Protein 2P2E (pdb70)

B-factor: mean 28.11, std 9.03, range [9.72, 55.09]

Organism: Ligilactobacillus salivarius (strain UCC118) (NCBI:txid362948)

Nearest PDB structures (foldseek):
  2p2e-assembly1_A  TM=1.009E+00  e=1.166E-24  Ligilactobacillus salivarius UCC118
  4ju5-assembly1_B  TM=2.446E-01  e=4.672E+00  Homo sapiens
  4ju5-assembly1_A  TM=2.129E-01  e=3.406E+00  Homo sapiens

Foldseek 3Di:
DEEEEDPLRLVVCVVQLVPPQKAKEFEQQQCPDPCNVADDGPNPRATAMEMEGVPPPCVAQVDWYDYPSGIYTYGVVVCLANYYWYADPPDRFIFDQHPVGGGSGGHYYHYRYD

InterPro domains:
  IPR000361 Core domain, A-type assembly protein ATAP [PF01521] (1-114)
  IPR035903 HesB-like domain superfamily [G3DSA:2.60.300.12] (1-118)
  IPR035903 HesB-like domain superfamily [SSF89360] (1-117)

Secondary structure (DSSP, 8-state):
-EE-B-HHHHHHHHHHHT-TTEEEEEEE-SS-SGGGGSS----S--EEEEEEE----TTTS-EEEEEBTB-EEE-GGG------EEE-SSSS-EEEEETTTEE---B-EEE---

Radius of gyration: 13.12 Å; Cα contacts (8 Å, |Δi|>4): 228; chains: 1; bounding box: 31×34×33 Å

Solvent-accessible surface area: 6327 Å² total

Structure (mmCIF, N/CA/C/O backbone):
data_2P2E
#
_entry.id   2P2E
#
_cell.length_a   94.577
_cell.length_b   94.577
_cell.length_c   36.854
_cell.angle_alpha   90.00
_cell.angle_beta   90.00
_cell.angle_gamma   120.00
#
_symmetry.space_group_name_H-M   'P 31 2 1'
#
loop_
_entity.id
_entity.type
_entity.pdbx_description
1 polymer 'Putative Fe-S biosynthesis protein'
2 water water
#
loop_
_atom_site.group_PDB
_atom_site.id
_atom_site.type_symbol
_atom_site.label_atom_id
_atom_site.label_alt_id
_atom_site.label_comp_id
_atom_site.label_asym_id
_atom_site.label_entity_id
_atom_site.label_seq_id
_atom_site.pdbx_PDB_ins_code
_atom_site.Cartn_x
_atom_site.Cartn_y
_atom_site.Cartn_z
_atom_site.occupancy
_atom_site.B_iso_or_equiv
_atom_site.auth_seq_id
_atom_site.auth_comp_id
_atom_site.auth_asym_id
_atom_site.auth_atom_id
_atom_site.pdbx_PDB_model_num
ATOM 1 N N . LEU A 1 3 ? 62.067 41.979 12.620 1.00 15.29 3 LEU A N 1
ATOM 2 C CA . LEU A 1 3 ? 62.314 40.648 11.982 1.00 16.84 3 LEU A CA 1
ATOM 3 C C . LEU A 1 3 ? 63.577 40.629 11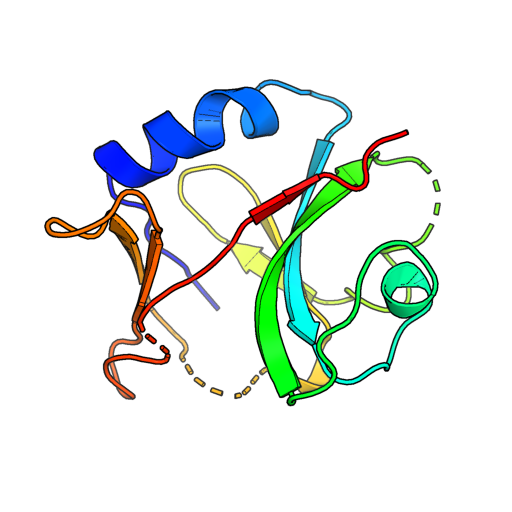.141 1.00 17.35 3 LEU A C 1
ATOM 4 O O . LEU A 1 3 ? 63.885 41.586 10.437 1.00 16.95 3 LEU A O 1
ATOM 9 N N . LYS A 1 4 ? 64.300 39.523 11.208 1.00 18.53 4 LYS A N 1
ATOM 10 C CA . LYS A 1 4 ? 65.532 39.383 10.454 1.00 18.29 4 LYS A CA 1
ATOM 11 C C . LYS A 1 4 ? 65.587 38.061 9.706 1.00 17.98 4 LYS A C 1
ATOM 12 O O . LYS A 1 4 ? 65.046 37.050 10.157 1.00 17.25 4 LYS A O 1
ATOM 18 N N . ILE A 1 5 ? 66.244 38.083 8.554 1.00 16.30 5 ILE A N 1
ATOM 19 C CA . ILE A 1 5 ? 66.383 36.894 7.731 1.00 15.13 5 ILE A CA 1
ATOM 20 C C . ILE A 1 5 ? 67.797 36.731 7.211 1.00 15.84 5 ILE 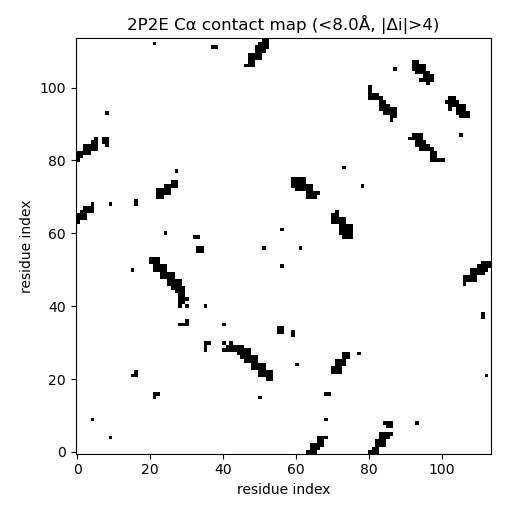A C 1
ATOM 21 O O . ILE A 1 5 ? 68.400 37.681 6.720 1.00 14.40 5 ILE A O 1
ATOM 26 N N . THR A 1 6 ? 68.313 35.512 7.316 1.00 14.80 6 THR A N 1
ATOM 27 C CA . THR A 1 6 ? 69.644 35.192 6.833 1.00 13.92 6 THR A CA 1
ATOM 28 C C . THR A 1 6 ? 69.487 34.355 5.574 1.00 15.37 6 THR A C 1
ATOM 29 O O . THR A 1 6 ? 68.791 33.351 5.593 1.00 17.47 6 THR A O 1
ATOM 33 N N . VAL A 1 7 ? 70.122 34.776 4.486 1.00 15.47 7 VAL A N 1
ATOM 34 C CA . VAL A 1 7 ? 70.050 34.051 3.217 1.00 15.39 7 VAL A CA 1
ATOM 35 C C . VAL A 1 7 ? 71.398 33.378 2.923 1.00 17.67 7 VAL A C 1
ATOM 36 O O . VAL A 1 7 ? 72.415 34.054 2.816 1.00 17.98 7 VAL A O 1
ATOM 40 N N . THR A 1 8 ? 71.406 32.052 2.799 1.00 18.30 8 THR A N 1
ATOM 41 C CA . THR A 1 8 ? 72.647 31.321 2.525 1.00 17.30 8 THR A CA 1
ATOM 42 C C . THR A 1 8 ? 73.227 31.746 1.189 1.00 19.18 8 THR A C 1
ATOM 43 O O . THR A 1 8 ? 72.554 32.408 0.401 1.00 19.31 8 THR A O 1
ATOM 47 N N . ASP A 1 9 ? 74.477 31.372 0.934 1.00 22.05 9 ASP A N 1
ATOM 48 C CA . ASP A 1 9 ? 75.122 31.722 -0.325 1.00 24.47 9 ASP A CA 1
ATOM 49 C C . ASP A 1 9 ? 74.403 31.119 -1.530 1.00 24.74 9 ASP A C 1
ATOM 50 O O . ASP A 1 9 ? 74.154 31.809 -2.511 1.00 26.02 9 ASP A O 1
ATOM 55 N N . ASP A 1 10 ? 74.055 29.841 -1.461 1.00 25.40 10 ASP A N 1
ATOM 56 C CA . ASP A 1 10 ? 73.354 29.200 -2.570 1.00 25.43 10 ASP A CA 1
ATOM 57 C C . ASP A 1 10 ? 72.008 29.848 -2.855 1.00 23.17 10 ASP A C 1
ATOM 58 O O . ASP A 1 10 ? 71.594 29.949 -4.003 1.00 22.29 10 ASP A O 1
ATOM 63 N N . ALA A 1 11 ? 71.324 30.278 -1.804 1.00 21.31 11 ALA A N 1
ATOM 64 C CA . ALA A 1 11 ? 70.020 30.907 -1.952 1.00 19.53 11 ALA A CA 1
ATOM 65 C C . ALA A 1 11 ? 70.129 32.316 -2.519 1.00 18.95 11 ALA A C 1
ATOM 66 O O . ALA A 1 11 ? 69.321 32.729 -3.343 1.00 18.10 11 ALA A O 1
ATOM 68 N N . ALA A 1 12 ? 71.125 33.062 -2.068 1.00 19.47 12 ALA A N 1
ATOM 69 C CA . ALA A 1 12 ? 71.302 34.418 -2.562 1.00 20.48 12 ALA A CA 1
ATOM 70 C C . ALA A 1 12 ? 71.635 34.351 -4.042 1.00 21.37 12 ALA A C 1
ATOM 71 O O . ALA A 1 12 ? 71.117 35.115 -4.837 1.00 21.78 12 ALA A O 1
ATOM 73 N N . LYS A 1 13 ? 72.497 33.415 -4.406 1.00 24.24 13 LYS A N 1
ATOM 74 C CA . LYS A 1 13 ? 72.887 33.259 -5.795 1.00 26.87 13 LYS A CA 1
ATOM 75 C C . LYS A 1 13 ? 71.662 33.030 -6.667 1.00 26.76 13 LYS A C 1
ATOM 76 O O . LYS A 1 13 ? 71.549 33.616 -7.737 1.00 29.03 13 LYS A O 1
ATOM 82 N N . LYS A 1 14 ? 70.739 32.194 -6.202 1.00 25.92 14 LYS A N 1
ATOM 83 C CA . LYS A 1 14 ? 69.528 31.899 -6.961 1.00 25.74 14 LYS A CA 1
ATOM 84 C C . LYS A 1 14 ? 68.586 33.103 -7.029 1.00 26.06 14 LYS A C 1
ATOM 85 O O . LYS A 1 14 ? 67.664 33.140 -7.850 1.00 26.34 14 LYS A O 1
ATOM 91 N N . LEU A 1 15 ? 68.816 34.079 -6.156 1.00 24.57 15 LEU A N 1
ATOM 92 C CA . LEU A 1 15 ? 67.997 35.280 -6.108 1.00 23.48 15 LEU A CA 1
ATOM 93 C C . LEU A 1 15 ? 68.714 36.450 -6.741 1.00 23.85 15 LEU A C 1
ATOM 94 O O . LEU A 1 15 ? 68.152 37.531 -6.873 1.00 24.43 15 LEU A O 1
ATOM 99 N N . GLN A 1 16 ? 69.953 36.219 -7.148 1.00 24.12 16 GLN A N 1
ATOM 100 C CA . GLN A 1 16 ? 70.783 37.252 -7.747 1.00 24.83 16 GLN A CA 1
ATOM 101 C C . GLN A 1 16 ? 70.135 37.980 -8.924 1.00 24.48 16 GLN A C 1
ATOM 102 O O . GLN A 1 16 ? 70.153 39.211 -8.990 1.00 23.13 16 GLN A O 1
ATOM 108 N N . ARG A 1 17 ? 69.555 37.212 -9.843 1.00 24.65 17 ARG A N 1
ATOM 109 C CA . ARG A 1 17 ? 68.903 37.768 -11.029 1.00 24.64 17 ARG A CA 1
ATOM 110 C C . ARG A 1 17 ? 67.814 38.789 -10.700 1.00 23.88 17 ARG A C 1
ATOM 111 O O . ARG A 1 17 ? 67.437 39.600 -11.548 1.00 24.02 17 ARG A O 1
ATOM 119 N N . TYR A 1 18 ? 67.305 38.744 -9.473 1.00 22.84 18 TYR A N 1
ATOM 120 C CA . TYR A 1 18 ? 66.260 39.675 -9.055 1.00 21.01 18 TYR A CA 1
ATOM 121 C C . TYR A 1 18 ? 66.839 40.823 -8.230 1.00 20.89 18 TYR A C 1
ATOM 122 O O . TYR A 1 18 ? 66.516 41.982 -8.467 1.00 21.60 18 TYR A O 1
ATOM 131 N N . THR A 1 19 ? 67.701 40.511 -7.267 1.00 19.98 19 THR A N 1
ATOM 132 C CA . THR A 1 19 ? 68.292 41.568 -6.460 1.00 20.45 19 THR A CA 1
ATOM 133 C C . THR A 1 19 ? 69.114 42.501 -7.338 1.00 21.07 19 THR A C 1
ATOM 134 O O . THR A 1 19 ? 69.377 43.639 -6.947 1.00 21.87 19 THR A O 1
ATOM 138 N N . ASP A 1 20 ? 69.518 42.017 -8.515 1.00 21.43 20 ASP A N 1
ATOM 139 C CA . ASP A 1 20 ? 70.302 42.824 -9.449 1.00 21.91 20 ASP A CA 1
ATOM 140 C C . ASP A 1 20 ? 69.457 43.868 -10.165 1.00 22.25 20 ASP A C 1
ATOM 141 O O . ASP A 1 20 ? 69.997 44.771 -10.806 1.00 23.88 20 ASP A O 1
ATOM 146 N N . ASP A 1 21 ? 68.137 43.748 -10.062 1.00 22.86 21 ASP A N 1
ATOM 147 C CA . ASP A 1 21 ? 67.241 44.712 -10.693 1.00 24.40 21 ASP A CA 1
ATOM 148 C C . ASP A 1 21 ? 66.994 45.904 -9.765 1.00 24.87 21 ASP A C 1
ATOM 149 O O . ASP A 1 21 ? 66.152 45.829 -8.878 1.00 25.28 21 ASP A O 1
ATOM 154 N N . SER A 1 22 ? 67.716 46.998 -9.982 1.00 25.55 22 SER A N 1
ATOM 155 C CA . SER A 1 22 ? 67.563 48.205 -9.174 1.00 26.80 22 SER A CA 1
ATOM 156 C C . SER A 1 22 ? 66.092 48.570 -8.982 1.00 27.57 22 SER A C 1
ATOM 157 O O . SER A 1 22 ? 65.704 49.122 -7.951 1.00 26.83 22 SER A O 1
ATOM 160 N N . ASN A 1 23 ? 65.287 48.256 -9.992 1.00 27.94 23 ASN A N 1
ATOM 161 C CA . ASN A 1 23 ? 63.865 48.565 -9.988 1.00 29.16 23 ASN A CA 1
ATOM 162 C C . ASN A 1 23 ? 63.038 47.445 -9.346 1.00 29.11 23 ASN A C 1
ATOM 163 O O . ASN A 1 23 ? 61.801 47.458 -9.404 1.00 28.68 23 ASN A O 1
ATOM 168 N N . ALA A 1 24 ? 6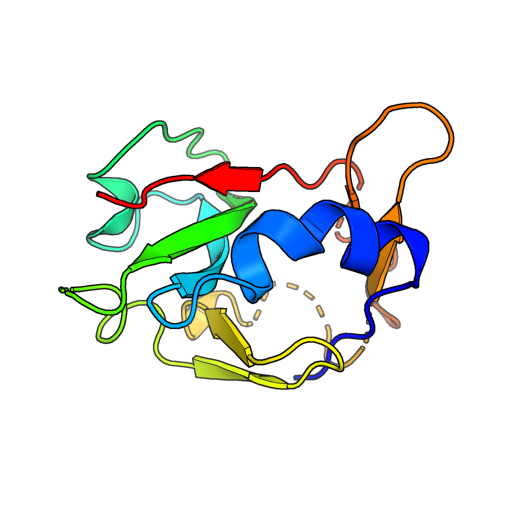3.719 46.484 -8.730 1.00 27.30 24 ALA A N 1
ATOM 169 C CA . ALA A 1 24 ? 63.024 45.364 -8.114 1.00 25.60 24 ALA A CA 1
ATOM 170 C C . ALA A 1 24 ? 62.973 45.388 -6.588 1.00 24.11 24 ALA A C 1
ATOM 171 O O . ALA A 1 24 ? 63.926 45.806 -5.924 1.00 23.38 24 ALA A O 1
ATOM 173 N N . VAL A 1 25 ? 61.845 44.912 -6.063 1.00 22.08 25 VAL A N 1
ATOM 174 C CA . VAL A 1 25 ? 61.568 44.830 -4.636 1.00 20.98 25 VAL A CA 1
ATOM 175 C C . VAL A 1 25 ? 61.110 43.405 -4.306 1.00 20.39 25 VAL A C 1
ATOM 176 O O . VAL A 1 25 ? 60.382 42.783 -5.069 1.00 19.50 25 VAL A O 1
ATOM 180 N N . LEU A 1 26 ? 61.548 42.888 -3.164 1.00 20.90 26 LEU A N 1
ATOM 181 C CA . LEU A 1 26 ? 61.182 41.543 -2.742 1.00 19.09 26 LEU A CA 1
ATOM 182 C C . LEU A 1 26 ? 60.101 41.536 -1.681 1.00 18.40 26 LEU A C 1
ATOM 183 O O . LEU A 1 26 ? 60.109 42.354 -0.758 1.00 18.38 26 LEU A O 1
ATOM 188 N N . LEU A 1 27 ? 59.177 40.595 -1.814 1.00 17.05 27 LEU A N 1
ATOM 189 C CA . LEU A 1 27 ? 58.102 40.475 -0.860 1.00 17.69 27 LEU A CA 1
ATOM 190 C C . LEU A 1 27 ? 57.981 39.062 -0.319 1.00 18.63 27 LEU A C 1
ATOM 191 O O . LEU A 1 27 ? 58.065 38.086 -1.066 1.00 20.12 27 LEU A O 1
ATOM 196 N N . LEU A 1 28 ? 57.805 38.956 0.990 1.00 19.08 28 LEU A N 1
ATOM 197 C CA . LEU A 1 28 ? 57.585 37.667 1.614 1.00 19.17 28 LEU A CA 1
ATOM 198 C C . LEU A 1 28 ? 56.076 37.713 1.780 1.00 20.65 28 LEU A C 1
ATOM 199 O O . LEU A 1 28 ? 55.556 38.275 2.740 1.00 20.54 28 LEU A O 1
ATOM 204 N N . ASP A 1 29 ? 55.379 37.141 0.812 1.00 21.16 29 ASP A N 1
ATOM 205 C CA . ASP A 1 29 ? 53.933 37.157 0.804 1.00 23.14 29 ASP A CA 1
ATOM 206 C C . ASP A 1 29 ? 53.253 36.006 1.518 1.00 23.86 29 ASP A C 1
ATOM 207 O O . ASP A 1 29 ? 53.723 34.874 1.498 1.00 25.11 29 ASP A O 1
ATOM 212 N N . PHE A 1 30 ? 52.147 36.324 2.178 1.00 25.10 30 PHE A N 1
ATOM 213 C CA . PHE A 1 30 ? 51.341 35.316 2.838 1.00 25.15 30 PHE A CA 1
ATOM 214 C C . PHE A 1 30 ? 50.154 35.227 1.881 1.00 25.44 30 PHE A C 1
ATOM 215 O O . PHE A 1 30 ? 49.320 36.128 1.806 1.00 24.22 30 PHE A O 1
ATOM 223 N N . ASP A 1 31 ? 50.121 34.139 1.125 1.00 26.21 31 ASP A N 1
ATOM 224 C CA . ASP A 1 31 ? 49.108 33.900 0.113 1.00 27.15 31 ASP A CA 1
ATOM 225 C C . ASP A 1 31 ? 47.734 33.640 0.687 1.00 27.82 31 ASP A C 1
ATOM 226 O O . ASP A 1 31 ? 47.350 32.494 0.857 1.00 28.97 31 ASP A O 1
ATOM 231 N N . ASP A 1 32 ? 46.984 34.697 0.969 1.00 28.64 32 ASP A N 1
ATOM 232 C CA . ASP A 1 32 ? 45.655 34.539 1.548 1.00 29.45 32 ASP A CA 1
ATOM 233 C C . ASP A 1 32 ? 44.601 35.349 0.805 1.00 30.49 32 ASP A C 1
ATOM 234 O O . ASP A 1 32 ? 43.449 35.436 1.230 1.00 30.91 32 ASP A O 1
ATOM 239 N N . GLY A 1 33 ? 44.998 35.948 -0.308 1.00 31.28 33 GLY A N 1
ATOM 240 C CA . GLY A 1 33 ? 44.053 36.727 -1.076 1.00 31.36 33 GLY A CA 1
ATOM 241 C C . GLY A 1 33 ? 43.947 38.165 -0.619 1.00 31.30 33 GLY A C 1
ATOM 242 O O . GLY A 1 33 ? 43.285 38.971 -1.268 1.00 32.78 33 GLY A O 1
ATOM 243 N N . VAL A 1 34 ? 44.580 38.496 0.500 1.00 30.71 34 VAL A N 1
ATOM 244 C CA . VAL A 1 34 ? 44.538 39.867 0.988 1.00 31.14 34 VAL A CA 1
ATOM 245 C C . VAL A 1 34 ? 45.649 40.708 0.324 1.00 31.97 34 VAL A C 1
ATOM 246 O O . VAL A 1 34 ? 46.806 40.280 0.226 1.00 32.13 34 VAL A O 1
ATOM 250 N N . GLY A 1 35 ? 45.282 41.899 -0.142 1.00 32.97 35 GLY A N 1
ATOM 251 C CA . GLY A 1 35 ? 46.251 42.778 -0.779 1.00 33.31 35 GLY A CA 1
ATOM 252 C C . GLY A 1 35 ? 45.992 42.944 -2.263 1.00 33.57 35 GLY A C 1
ATOM 253 O O . GLY A 1 35 ? 45.493 42.022 -2.917 1.00 32.23 35 GLY A O 1
ATOM 254 N N . ALA A 1 36 ? 46.322 44.119 -2.795 1.00 34.46 36 ALA A N 1
ATOM 255 C CA . ALA A 1 36 ? 46.122 44.387 -4.219 1.00 35.43 36 ALA A CA 1
ATOM 256 C C . ALA A 1 36 ? 46.935 43.422 -5.069 1.00 35.74 36 ALA A C 1
ATOM 257 O O . ALA A 1 36 ? 46.502 43.015 -6.148 1.00 35.42 36 ALA A O 1
ATOM 259 N N . LEU A 1 37 ? 48.107 43.042 -4.574 1.00 36.38 37 LEU A N 1
ATOM 260 C CA . LEU A 1 37 ? 48.971 42.145 -5.329 1.00 37.38 37 LEU A CA 1
ATOM 261 C C . LEU A 1 37 ? 48.393 40.752 -5.527 1.00 37.57 37 LEU A C 1
ATOM 262 O O . LEU A 1 37 ? 48.738 40.058 -6.485 1.00 38.01 37 LEU A O 1
ATOM 267 N N . SER A 1 38 ? 47.508 40.333 -4.640 1.00 38.06 38 SER A N 1
ATOM 268 C CA . SER A 1 38 ? 46.897 39.033 -4.829 1.00 40.01 38 SER A CA 1
ATOM 269 C C . SER A 1 38 ? 46.090 39.054 -6.146 1.00 42.16 38 SER A C 1
ATOM 270 O O . SER A 1 38 ? 45.911 38.021 -6.795 1.00 43.01 38 SER A O 1
ATOM 273 N N . LYS A 1 39 ? 45.610 40.236 -6.541 1.00 43.20 39 LYS A N 1
ATOM 274 C CA . LYS A 1 39 ? 44.817 40.385 -7.766 1.00 43.82 39 LYS A CA 1
ATOM 275 C C . LYS A 1 39 ? 45.669 40.307 -9.016 1.00 44.55 39 LYS A C 1
ATOM 276 O O . LYS A 1 39 ? 45.154 40.323 -10.146 1.00 44.17 39 LYS A O 1
ATOM 282 N N . VAL A 1 40 ? 46.980 40.246 -8.816 1.00 45.02 40 VAL A N 1
ATOM 283 C CA . VAL A 1 40 ? 47.909 40.145 -9.933 1.00 45.44 40 VAL A CA 1
ATOM 284 C C . VAL A 1 40 ? 48.536 38.756 -9.856 1.00 46.07 40 VAL A C 1
ATOM 285 O O . VAL A 1 40 ? 48.866 38.272 -8.765 1.00 46.59 40 VAL A O 1
ATOM 289 N N . GLY A 1 41 ? 48.684 38.105 -11.003 1.00 46.01 41 GLY A N 1
ATOM 290 C CA . GLY A 1 41 ? 49.284 36.782 -11.017 1.00 45.95 41 GLY A CA 1
ATOM 291 C C . GLY A 1 41 ? 48.569 35.707 -10.211 1.00 46.19 41 GLY A C 1
ATOM 292 O O . GLY A 1 41 ? 47.635 35.980 -9.447 1.00 46.21 41 GLY A O 1
ATOM 293 N N . VAL A 1 42 ? 49.042 34.473 -10.396 1.00 46.56 42 VAL A N 1
ATOM 294 C CA . VAL A 1 42 ? 48.524 33.266 -9.749 1.00 46.40 42 VAL A CA 1
ATOM 295 C C . VAL A 1 42 ? 48.319 33.400 -8.245 1.00 46.72 42 VAL A C 1
ATOM 296 O O . VAL A 1 42 ? 49.008 34.172 -7.577 1.00 46.98 42 VAL A O 1
ATOM 300 N N . CYS A 1 43 ? 47.379 32.629 -7.708 1.00 46.29 43 CYS A N 1
ATOM 301 C CA . CYS A 1 43 ? 47.103 32.687 -6.281 1.00 46.49 43 CYS A CA 1
ATOM 302 C C . CYS A 1 43 ? 46.599 31.379 -5.708 1.00 45.95 43 CYS A C 1
ATOM 303 O O . CYS A 1 43 ? 45.472 30.958 -5.965 1.00 46.60 43 CYS A O 1
ATOM 306 N N . SER A 1 44 ? 47.449 30.731 -4.933 1.00 45.00 44 SER A N 1
ATOM 307 C CA . SER A 1 44 ? 47.083 29.485 -4.297 1.00 44.39 44 SER A CA 1
ATOM 308 C C . SER A 1 44 ? 46.699 30.010 -2.926 1.00 44.76 44 SER A C 1
ATOM 309 O O . SER A 1 44 ? 47.528 30.073 -2.015 1.00 46.34 44 SER A O 1
ATOM 312 N N . LEU A 1 45 ? 45.448 30.424 -2.786 1.00 43.50 45 LEU A N 1
ATOM 313 C CA . LEU A 1 45 ? 44.992 30.988 -1.528 1.00 42.63 45 LEU A CA 1
ATOM 314 C C . LEU A 1 45 ? 44.973 30.011 -0.362 1.00 42.64 45 LEU A C 1
ATOM 315 O O . LEU A 1 45 ? 43.992 29.945 0.375 1.00 42.82 45 LEU A O 1
ATOM 320 N N . ASN A 1 46 ? 46.053 29.258 -0.179 1.00 41.56 46 ASN A N 1
ATOM 321 C CA . ASN A 1 46 ? 46.117 28.309 0.926 1.00 40.50 46 ASN A CA 1
ATOM 322 C C . ASN A 1 46 ? 46.891 28.906 2.105 1.00 39.63 46 ASN A C 1
ATOM 323 O O . ASN A 1 46 ? 47.447 28.187 2.939 1.00 38.89 46 ASN A O 1
ATOM 328 N N . SER A 1 47 ? 46.901 30.233 2.170 1.00 38.52 47 SER A N 1
ATOM 329 C CA . SER A 1 47 ? 47.593 30.956 3.225 1.00 37.26 47 SER A CA 1
ATOM 330 C C . SER A 1 47 ? 48.955 30.337 3.517 1.00 36.01 47 SER A C 1
ATOM 331 O O . SER A 1 47 ? 49.200 29.788 4.594 1.00 35.23 47 SER A O 1
ATOM 334 N N . ASP A 1 48 ? 49.837 30.429 2.526 1.00 33.60 48 ASP A N 1
ATOM 335 C CA . ASP A 1 48 ? 51.184 29.911 2.646 1.00 29.93 48 ASP A CA 1
ATOM 336 C C . ASP A 1 48 ? 52.188 30.963 2.229 1.00 27.35 48 ASP A C 1
ATOM 337 O O . ASP A 1 48 ? 51.835 31.928 1.560 1.00 28.40 48 ASP A O 1
ATOM 342 N N . PHE A 1 49 ? 53.439 30.771 2.624 1.00 24.10 49 PHE A N 1
ATOM 343 C CA . PHE A 1 49 ? 54.510 31.705 2.297 1.00 21.19 49 PHE A CA 1
ATOM 344 C C . PHE A 1 49 ? 55.095 31.514 0.922 1.00 19.64 49 PHE A C 1
ATOM 345 O O . PHE A 1 49 ? 55.237 30.398 0.453 1.00 20.83 49 PHE A O 1
ATOM 353 N N . ARG A 1 50 ? 55.455 32.615 0.285 1.00 17.94 50 ARG A N 1
ATOM 354 C CA . ARG A 1 50 ? 56.063 32.556 -1.029 1.00 18.08 50 ARG A CA 1
ATOM 355 C C . ARG A 1 50 ? 56.750 33.887 -1.295 1.00 18.36 50 ARG A C 1
ATOM 356 O O . ARG A 1 50 ? 56.403 34.899 -0.691 1.00 17.98 50 ARG A O 1
ATOM 364 N N . ILE A 1 51 ? 57.733 33.888 -2.185 1.00 18.36 51 ILE A N 1
ATOM 365 C CA . ILE A 1 51 ? 58.439 35.118 -2.518 1.00 19.65 51 ILE A CA 1
ATOM 366 C C . ILE A 1 51 ? 57.909 35.748 -3.786 1.00 20.81 51 ILE A C 1
ATOM 367 O O . ILE A 1 51 ? 57.813 35.095 -4.820 1.00 21.33 51 ILE A O 1
ATOM 372 N N . LEU A 1 52 ? 57.573 37.026 -3.700 1.00 21.18 52 LEU A N 1
ATOM 373 C CA . LEU A 1 52 ? 57.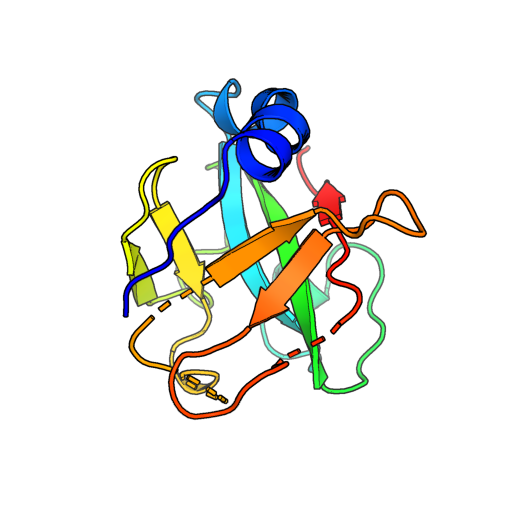074 37.757 -4.850 1.00 22.56 52 LEU A CA 1
ATOM 374 C C . LEU A 1 52 ? 58.064 38.845 -5.190 1.00 23.34 52 LEU A C 1
ATOM 375 O O . LEU A 1 52 ? 58.645 39.460 -4.297 1.00 24.46 52 LEU A O 1
ATOM 380 N N . VAL A 1 53 ? 58.269 39.076 -6.478 1.00 23.66 53 VAL A N 1
ATOM 381 C CA . VAL A 1 53 ? 59.149 40.142 -6.903 1.00 22.81 53 VAL A CA 1
ATOM 382 C C . VAL A 1 53 ? 58.314 41.056 -7.784 1.00 22.31 53 VAL A C 1
ATOM 383 O O . VAL A 1 53 ? 57.672 40.626 -8.747 1.00 18.80 53 VAL A O 1
ATOM 387 N N . VAL A 1 54 ? 58.311 42.324 -7.397 1.00 23.15 54 VAL A N 1
ATOM 388 C CA . VAL A 1 54 ? 57.570 43.363 -8.077 1.00 24.93 54 VAL A CA 1
ATOM 389 C C . VAL A 1 54 ? 58.528 44.478 -8.428 1.00 27.09 54 VAL A C 1
ATOM 390 O O . VAL A 1 54 ? 59.715 44.395 -8.129 1.00 27.89 54 VAL A O 1
ATOM 394 N N . SER A 1 55 ? 57.992 45.525 -9.054 1.00 29.96 55 SER A N 1
ATOM 395 C CA . SER A 1 55 ? 58.771 46.699 -9.428 1.00 31.04 55 SER A CA 1
ATOM 396 C C . SER A 1 55 ? 58.388 47.818 -8.474 1.00 32.51 55 SER A C 1
ATOM 397 O O . SER A 1 55 ? 57.313 47.801 -7.872 1.00 32.06 55 SER A O 1
ATOM 400 N N . LYS A 1 56 ? 59.264 48.802 -8.346 1.00 34.81 56 LYS A N 1
ATOM 401 C CA . LYS A 1 56 ? 59.009 49.908 -7.446 1.00 36.85 56 LYS A CA 1
ATOM 402 C C . LYS A 1 56 ? 57.842 50.778 -7.886 1.00 38.54 56 LYS A C 1
ATOM 403 O O . LYS A 1 56 ? 57.523 51.760 -7.222 1.00 39.32 56 LYS A O 1
ATOM 409 N N . ASP A 1 57 ? 57.194 50.421 -8.989 1.00 40.77 57 ASP A N 1
ATOM 410 C CA . ASP A 1 57 ? 56.054 51.208 -9.458 1.00 42.77 57 ASP A CA 1
ATOM 411 C C . ASP A 1 57 ? 54.707 50.611 -9.035 1.00 43.19 57 ASP A C 1
ATOM 412 O O . ASP A 1 57 ? 53.715 51.331 -8.897 1.00 44.39 57 ASP A O 1
ATOM 425 N N . ASP A 1 59 ? 51.803 48.957 -6.667 1.00 40.00 59 ASP A N 1
ATOM 426 C CA . ASP A 1 59 ? 51.372 49.302 -5.319 1.00 38.99 59 ASP A CA 1
ATOM 427 C C . ASP A 1 59 ? 51.448 48.152 -4.323 1.00 36.47 59 ASP A C 1
ATOM 428 O O . ASP A 1 59 ? 50.473 47.443 -4.092 1.00 36.16 59 ASP A O 1
ATOM 433 N N . TYR A 1 60 ? 52.620 47.998 -3.725 1.00 33.90 60 TYR A N 1
ATOM 434 C CA . TYR A 1 60 ? 52.875 46.950 -2.761 1.00 32.41 60 TYR A CA 1
ATOM 435 C C . TYR A 1 60 ? 53.052 47.587 -1.403 1.00 31.27 60 TYR A C 1
ATOM 436 O O . TYR A 1 60 ? 53.021 46.918 -0.382 1.00 32.47 60 TYR A O 1
ATOM 445 N N . LYS A 1 61 ? 53.267 48.890 -1.395 1.00 31.66 61 LYS A N 1
ATOM 446 C CA . LYS A 1 61 ? 53.480 49.606 -0.146 1.00 32.64 61 LYS A CA 1
ATOM 447 C C . LYS A 1 61 ? 52.331 49.523 0.857 1.00 32.03 61 LYS A C 1
ATOM 448 O O . LYS A 1 61 ? 52.512 49.058 1.979 1.00 32.86 61 LYS A O 1
ATOM 454 N N . LYS A 1 62 ? 51.155 49.986 0.457 1.00 31.23 62 LYS A N 1
ATOM 455 C CA . LYS A 1 62 ? 50.007 49.987 1.348 1.00 31.10 62 LYS A CA 1
ATOM 456 C C . LYS A 1 62 ? 49.809 48.664 2.080 1.00 30.21 62 LYS A C 1
ATOM 457 O O . LYS A 1 62 ? 49.557 48.650 3.290 1.00 29.71 62 LYS A O 1
ATOM 463 N N . ASP A 1 63 ? 49.948 47.558 1.352 1.00 28.42 63 ASP A N 1
ATOM 464 C CA . ASP A 1 63 ? 49.770 46.232 1.931 1.00 26.85 63 ASP A CA 1
ATOM 465 C C . ASP A 1 63 ? 51.032 45.674 2.591 1.00 25.17 63 ASP A C 1
ATOM 466 O O . ASP A 1 63 ? 51.022 45.339 3.766 1.00 24.60 63 ASP A O 1
ATOM 471 N N . TYR A 1 64 ? 52.110 45.556 1.830 1.00 23.75 64 TYR A N 1
ATOM 472 C CA . TYR A 1 64 ? 53.372 45.054 2.365 1.00 23.33 64 TYR A CA 1
ATOM 473 C C . TYR A 1 64 ? 53.992 46.240 3.066 1.00 24.10 64 TYR A C 1
ATOM 474 O O . TYR A 1 64 ? 54.948 46.836 2.591 1.00 24.17 64 TYR A O 1
ATOM 483 N N . ASN A 1 65 ? 53.410 46.555 4.215 1.00 24.86 65 ASN A N 1
ATOM 484 C CA . ASN A 1 65 ? 53.764 47.705 5.023 1.00 25.35 65 ASN A CA 1
ATOM 485 C C . ASN A 1 65 ? 54.875 47.550 6.038 1.00 26.13 65 ASN A C 1
ATOM 486 O O . ASN A 1 65 ? 55.184 48.496 6.751 1.00 26.30 65 ASN A O 1
ATOM 491 N N . GLU A 1 66 ? 55.457 46.366 6.141 1.00 25.79 66 GLU A N 1
ATOM 492 C CA . GLU A 1 66 ? 56.541 46.188 7.090 1.00 25.17 66 GLU A CA 1
ATOM 493 C C . GLU A 1 66 ? 57.776 45.608 6.426 1.00 25.07 66 GLU A C 1
ATOM 494 O O . GLU A 1 66 ? 57.702 45.018 5.346 1.00 26.19 66 GLU A O 1
ATOM 500 N N . VAL A 1 67 ? 58.921 45.791 7.066 1.00 24.38 67 VAL A N 1
ATOM 501 C CA . VAL A 1 67 ? 60.160 45.322 6.490 1.00 22.69 67 VAL A CA 1
ATOM 502 C C . VAL A 1 67 ? 60.919 44.324 7.320 1.00 21.62 67 VAL A C 1
ATOM 503 O O . VAL A 1 67 ? 60.858 44.328 8.547 1.00 21.42 67 VAL A O 1
ATOM 507 N N . ILE A 1 68 ? 61.648 43.474 6.611 1.00 20.45 68 ILE A N 1
ATOM 508 C CA . ILE A 1 68 ? 62.489 42.456 7.208 1.00 19.26 68 ILE A CA 1
ATOM 509 C C . ILE A 1 68 ? 63.890 42.775 6.714 1.00 19.99 68 ILE A C 1
ATOM 510 O O . ILE A 1 68 ? 64.095 42.932 5.513 1.00 19.54 68 ILE A O 1
ATOM 515 N N . ASP A 1 69 ? 64.844 42.906 7.632 1.00 20.51 69 ASP A N 1
ATOM 516 C CA . ASP A 1 69 ? 66.224 43.192 7.250 1.00 20.20 69 ASP A CA 1
ATOM 517 C C . ASP A 1 69 ? 66.880 41.881 6.847 1.00 18.16 69 ASP A C 1
ATOM 518 O O . ASP A 1 69 ? 66.599 40.849 7.433 1.00 17.70 69 ASP A O 1
ATOM 523 N N . SER A 1 70 ? 67.755 41.928 5.854 1.00 16.35 70 SER A N 1
ATOM 524 C CA . SER A 1 70 ? 68.441 40.733 5.402 1.00 15.61 70 SER A CA 1
ATOM 525 C C . SER A 1 70 ? 69.749 41.097 4.733 1.00 16.01 70 SER A C 1
ATOM 526 O O . SER A 1 70 ? 69.952 42.239 4.324 1.00 15.08 70 SER A O 1
ATOM 529 N N . ASN A 1 71 ? 70.621 40.103 4.610 1.00 15.75 71 ASN A N 1
ATOM 530 C CA . ASN A 1 71 ? 71.919 40.287 3.996 1.00 16.52 71 ASN A CA 1
ATOM 531 C C . ASN A 1 71 ? 71.885 40.472 2.474 1.00 17.24 71 ASN A C 1
ATOM 532 O O . ASN A 1 71 ? 72.919 40.715 1.859 1.00 20.08 71 ASN A O 1
ATOM 537 N N . ILE A 1 72 ? 70.721 40.352 1.849 1.00 16.97 72 ILE A N 1
ATOM 538 C CA . ILE A 1 72 ? 70.678 40.577 0.406 1.00 15.84 72 ILE A CA 1
ATOM 539 C C . ILE A 1 72 ? 69.755 41.728 0.062 1.00 16.06 72 ILE A C 1
ATOM 540 O O . ILE A 1 72 ? 69.414 41.919 -1.091 1.00 16.87 72 ILE A O 1
ATOM 545 N N . GLY A 1 73 ? 69.365 42.499 1.069 1.00 17.32 73 GLY A N 1
ATOM 546 C CA . GLY A 1 73 ? 68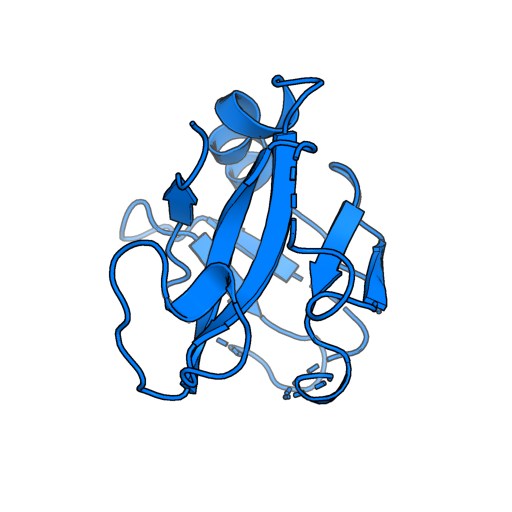.470 43.616 0.845 1.00 18.57 73 GLY A CA 1
ATOM 547 C C . GLY A 1 73 ? 67.229 43.479 1.703 1.00 20.11 73 GLY A C 1
ATOM 548 O O . GLY A 1 73 ? 67.180 42.651 2.612 1.00 20.84 73 GLY A O 1
ATOM 549 N N . LYS A 1 74 ? 66.218 44.284 1.412 1.00 21.04 74 LYS A N 1
ATOM 550 C CA . LYS A 1 74 ? 64.979 44.260 2.167 1.00 20.94 74 LYS A CA 1
ATOM 551 C C . LYS A 1 74 ? 63.928 43.311 1.632 1.00 19.82 74 LYS A C 1
ATOM 552 O O . LYS A 1 74 ? 63.916 42.974 0.458 1.00 19.59 74 LYS A O 1
ATOM 558 N N . PHE A 1 75 ? 63.043 42.901 2.530 1.00 19.52 75 PHE A N 1
ATOM 559 C CA . PHE A 1 75 ? 61.916 42.022 2.242 1.00 18.77 75 PHE A CA 1
ATOM 560 C C . PHE A 1 75 ? 60.705 42.720 2.821 1.00 18.95 75 PHE A C 1
ATOM 561 O O . PHE A 1 75 ? 60.683 43.013 4.013 1.00 20.57 75 PHE A O 1
ATOM 569 N N . TYR A 1 76 ? 59.704 43.000 2.001 1.00 18.64 76 TYR A N 1
AT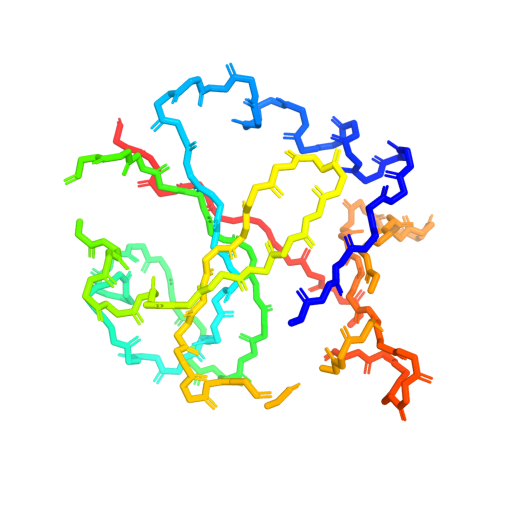OM 570 C CA . TYR A 1 76 ? 58.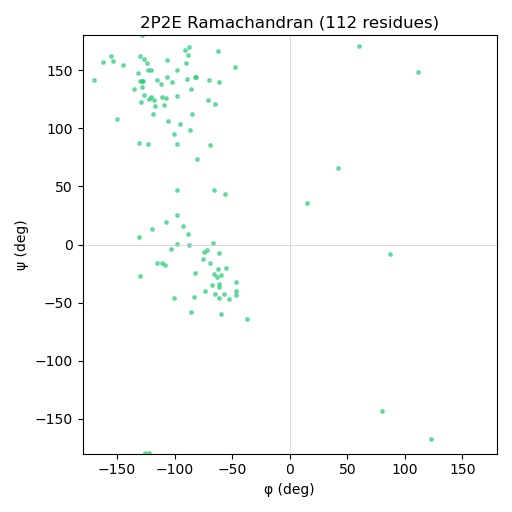512 43.654 2.512 1.00 18.81 76 TYR A CA 1
ATOM 571 C C . TYR A 1 76 ? 57.462 42.601 2.775 1.00 18.59 76 TYR A C 1
ATOM 572 O O . TYR A 1 76 ? 57.441 41.574 2.112 1.00 17.79 76 TYR A O 1
ATOM 581 N N . TYR A 1 77 ? 56.602 42.842 3.754 1.00 18.24 77 TYR A N 1
ATOM 582 C CA . TYR A 1 77 ? 55.556 41.884 4.074 1.00 19.21 77 TYR A CA 1
ATOM 583 C C 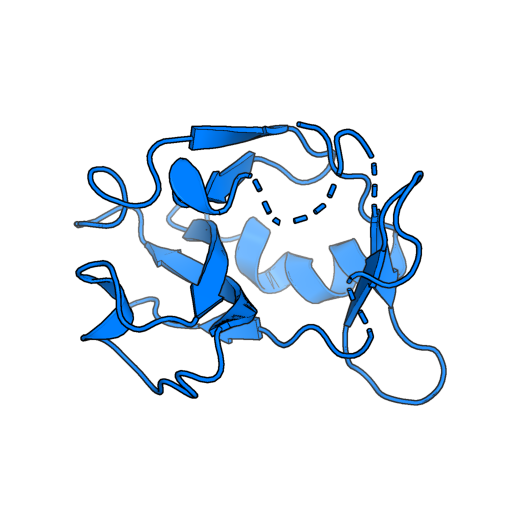. TYR A 1 77 ? 54.346 42.552 4.705 1.00 20.05 77 TYR A C 1
ATOM 584 O O . TYR A 1 77 ? 54.438 43.653 5.257 1.00 20.97 77 TYR A O 1
ATOM 593 N N . LYS A 1 78 ? 53.208 41.875 4.617 1.00 18.95 78 LYS A N 1
ATOM 594 C CA . LYS A 1 78 ? 51.982 42.401 5.182 1.00 18.05 78 LYS A CA 1
ATOM 595 C C . LYS A 1 78 ? 52.112 42.320 6.689 1.00 18.21 78 LYS A C 1
ATOM 596 O O . LYS A 1 78 ? 52.384 41.256 7.241 1.00 17.00 78 LYS A O 1
ATOM 602 N N . GLY A 1 79 ? 51.946 43.460 7.348 1.00 17.95 79 GLY A N 1
ATOM 603 C CA . GLY A 1 79 ? 52.064 43.502 8.791 1.00 18.41 79 GLY A CA 1
ATOM 604 C C . GLY A 1 79 ? 51.510 42.295 9.516 1.00 19.96 79 GLY A C 1
ATOM 605 O O . GLY A 1 79 ? 52.256 41.549 10.137 1.00 20.87 79 GLY A O 1
ATOM 606 N N . TYR A 1 80 ? 50.203 42.087 9.411 1.00 20.14 80 TYR A N 1
ATOM 607 C CA . TYR A 1 80 ? 49.533 40.982 10.085 1.00 20.27 80 TYR A CA 1
ATOM 608 C C . TYR A 1 80 ? 50.174 39.609 9.974 1.00 20.28 80 TYR A C 1
ATOM 609 O O . TYR A 1 80 ? 50.194 38.869 10.944 1.00 21.30 80 TYR A O 1
ATOM 618 N N . SER A 1 81 ? 50.691 39.252 8.809 1.00 20.58 81 SER A N 1
ATOM 619 C CA . SER A 1 81 ? 51.293 37.932 8.659 1.00 21.92 81 SER A CA 1
ATOM 620 C C . SER A 1 81 ? 52.483 37.740 9.586 1.00 22.93 81 SER A C 1
ATOM 621 O O . SER A 1 81 ? 53.025 36.646 9.700 1.00 23.34 81 SER A O 1
ATOM 624 N N . LYS A 1 82 ? 52.871 38.811 10.260 1.00 24.95 82 LYS A N 1
ATOM 625 C CA . LYS A 1 82 ? 53.992 38.779 11.190 1.00 26.70 82 LYS A CA 1
ATOM 626 C C . LYS A 1 82 ? 53.744 37.700 12.233 1.00 27.52 82 LYS A C 1
ATOM 627 O O . LYS A 1 82 ? 54.686 37.125 12.783 1.00 26.22 82 LYS A O 1
ATOM 641 N N . TYR A 1 84 ? 52.686 34.855 11.754 1.00 29.60 84 TYR A N 1
ATOM 642 C CA . TYR A 1 84 ? 53.022 33.543 11.228 1.00 29.25 84 TYR A CA 1
ATOM 643 C C . TYR A 1 84 ? 54.517 33.374 11.032 1.00 29.85 84 TYR A C 1
ATOM 644 O O . TYR A 1 84 ? 54.982 32.330 10.577 1.00 28.72 84 TYR A O 1
ATOM 661 N N . ASP A 1 86 ? 58.793 34.176 12.384 1.00 30.62 86 ASP A N 1
ATOM 662 C CA . ASP A 1 86 ? 59.734 34.006 13.485 1.00 30.56 86 ASP A CA 1
ATOM 663 C C . ASP A 1 86 ? 60.620 35.256 13.483 1.00 29.52 86 ASP A C 1
ATOM 664 O O . ASP A 1 86 ? 60.797 35.894 12.441 1.00 28.90 86 ASP A O 1
ATOM 669 N N . ASP A 1 87 ? 61.186 35.605 14.631 1.00 28.80 87 ASP A N 1
ATOM 670 C CA . ASP A 1 87 ? 62.040 36.789 14.705 1.00 29.08 87 ASP A CA 1
ATOM 671 C C . ASP A 1 87 ? 63.337 36.633 13.921 1.00 27.29 87 ASP A C 1
ATOM 672 O O . ASP A 1 87 ? 63.848 37.586 13.337 1.00 26.23 87 ASP A O 1
ATOM 677 N N . ASN A 1 88 ? 63.864 35.422 13.906 1.00 26.85 88 ASN A N 1
ATOM 678 C CA . ASN A 1 88 ? 65.089 35.168 13.188 1.00 27.76 88 ASN A CA 1
ATOM 679 C C . ASN A 1 88 ? 64.842 34.003 12.264 1.00 26.22 88 ASN A C 1
ATOM 680 O O . ASN A 1 88 ? 64.781 32.859 12.707 1.00 28.07 88 ASN A O 1
ATOM 693 N N . LYS A 1 90 ? 65.411 31.962 8.260 1.00 21.61 90 LYS A N 1
ATOM 694 C CA . LYS A 1 90 ? 66.436 31.617 7.305 1.00 21.21 90 LYS A CA 1
ATOM 695 C C . LYS A 1 90 ? 65.873 31.097 6.000 1.00 20.57 90 LYS A C 1
ATOM 696 O O . LYS A 1 90 ? 64.884 30.370 5.976 1.00 21.51 90 LYS A O 1
ATOM 702 N N . ILE A 1 91 ? 66.517 31.495 4.914 1.00 19.69 91 ILE A N 1
ATOM 703 C CA . ILE A 1 91 ? 66.153 31.060 3.582 1.00 18.06 91 ILE A CA 1
ATOM 704 C C . ILE A 1 91 ? 67.360 30.302 3.066 1.00 18.96 91 ILE A C 1
ATOM 705 O O . ILE A 1 91 ? 68.454 30.848 2.979 1.00 18.53 91 ILE A O 1
ATOM 710 N N . SER A 1 92 ? 67.169 29.029 2.761 1.00 20.57 92 SER A N 1
ATOM 711 C CA . SER A 1 92 ? 68.261 28.217 2.260 1.00 23.43 92 SER A CA 1
ATOM 712 C C . SER A 1 92 ? 67.802 27.541 0.988 1.00 24.68 92 SER A C 1
ATOM 713 O O . SER A 1 92 ? 66.664 27.738 0.556 1.00 24.42 92 SER A O 1
ATOM 716 N N . LEU A 1 93 ? 68.689 26.751 0.388 1.00 26.48 93 LEU A N 1
ATOM 717 C CA . LEU A 1 93 ? 68.363 26.045 -0.846 1.00 28.09 93 LEU A CA 1
ATOM 718 C C . LEU A 1 93 ? 68.254 24.541 -0.610 1.00 29.26 93 LEU A C 1
ATOM 719 O O . LEU A 1 93 ? 69.158 23.918 -0.049 1.00 29.20 93 LEU A O 1
ATOM 724 N N . ASN A 1 94 ? 67.131 23.968 -1.031 1.00 30.55 94 ASN A N 1
ATOM 725 C CA . ASN A 1 94 ? 66.900 22.543 -0.871 1.00 32.54 94 ASN A CA 1
ATOM 726 C C . ASN A 1 94 ? 67.932 21.733 -1.630 1.00 34.33 94 ASN A C 1
ATOM 727 O O . ASN A 1 94 ? 68.316 22.071 -2.762 1.00 33.33 94 ASN A O 1
ATOM 732 N N . THR A 1 95 ? 68.376 20.657 -0.995 1.00 36.83 95 THR A N 1
ATOM 733 C CA . THR A 1 95 ? 69.365 19.774 -1.594 1.00 39.52 95 THR A CA 1
ATOM 734 C C . THR A 1 95 ? 68.700 18.797 -2.553 1.00 40.73 95 THR A C 1
ATOM 735 O O . THR A 1 95 ? 69.342 18.310 -3.487 1.00 40.95 95 THR A O 1
ATOM 739 N N . ASN A 1 96 ? 67.411 18.532 -2.336 1.00 42.02 96 ASN A N 1
ATOM 740 C CA . ASN A 1 96 ? 66.671 17.598 -3.192 1.00 42.56 96 ASN A CA 1
ATOM 741 C C . ASN A 1 96 ? 66.121 18.190 -4.484 1.00 41.18 96 ASN A C 1
ATOM 742 O O . ASN A 1 96 ? 66.216 17.579 -5.551 1.00 42.73 96 ASN A O 1
ATOM 747 N N . ASN A 1 97 ? 65.514 19.363 -4.374 1.00 38.38 97 ASN A N 1
ATOM 748 C CA . ASN A 1 97 ? 64.917 20.032 -5.517 1.00 35.08 97 ASN A CA 1
ATOM 749 C C . ASN A 1 97 ? 65.574 21.401 -5.636 1.00 33.57 97 ASN A C 1
ATOM 750 O O . ASN A 1 97 ? 66.445 21.740 -4.834 1.00 34.29 97 ASN A O 1
ATOM 755 N N . SER A 1 98 ? 65.171 22.196 -6.618 1.00 31.85 98 SER A N 1
ATOM 756 C CA . SER A 1 98 ? 65.781 23.507 -6.795 1.00 30.26 98 SER A CA 1
ATOM 757 C C . SER A 1 98 ? 65.027 24.608 -6.070 1.00 30.16 98 SER A C 1
ATOM 758 O O . SER A 1 98 ? 65.237 25.790 -6.347 1.00 30.87 98 SER A O 1
ATOM 761 N N . LEU A 1 99 ? 64.151 24.233 -5.145 1.00 29.06 99 LEU A N 1
ATOM 762 C CA . LEU A 1 99 ? 63.378 25.228 -4.417 1.00 27.31 99 LEU A CA 1
ATOM 763 C C . LEU A 1 99 ? 64.067 25.746 -3.165 1.00 26.85 99 LEU A C 1
ATOM 764 O O . LEU A 1 99 ? 65.022 25.144 -2.660 1.00 26.05 99 LEU A O 1
ATOM 769 N N . LEU A 1 100 ? 63.579 26.876 -2.667 1.00 24.59 100 LEU A N 1
ATOM 770 C CA . LEU A 1 100 ? 64.133 27.454 -1.463 1.00 23.34 100 LEU A CA 1
ATOM 771 C C . LEU A 1 100 ? 63.385 26.920 -0.258 1.00 24.12 100 LEU A C 1
ATOM 772 O O . LEU A 1 100 ? 62.321 26.316 -0.388 1.00 24.72 100 LEU A O 1
ATOM 777 N N . ARG A 1 101 ? 63.950 27.153 0.918 1.00 23.62 101 ARG A N 1
ATOM 778 C CA . ARG A 1 101 ? 63.348 26.703 2.157 1.00 23.54 101 ARG A CA 1
ATOM 779 C C . ARG A 1 101 ? 63.296 27.870 3.134 1.00 22.53 101 ARG A C 1
ATOM 780 O O . ARG A 1 101 ? 64.220 28.666 3.201 1.00 22.32 101 ARG A O 1
ATOM 788 N N . LEU A 1 102 ? 62.211 27.972 3.885 1.00 21.43 102 LEU A N 1
ATOM 789 C CA . LEU A 1 102 ? 62.070 29.033 4.862 1.00 20.39 102 LEU A CA 1
ATOM 790 C C . LEU A 1 102 ? 61.928 28.432 6.251 1.00 22.13 102 LEU A C 1
ATOM 791 O O . LEU A 1 102 ? 60.925 27.786 6.549 1.00 24.07 102 LEU A O 1
ATOM 796 N N . THR A 1 103 ? 62.927 28.638 7.102 1.00 22.23 103 THR A N 1
ATOM 797 C CA . THR A 1 103 ? 62.866 28.109 8.456 1.00 23.01 103 THR A CA 1
ATOM 798 C C . THR A 1 103 ? 63.036 29.208 9.500 1.00 23.66 103 THR A C 1
ATOM 799 O O . THR A 1 103 ? 63.596 30.257 9.213 1.00 22.17 103 THR A O 1
ATOM 803 N N . GLY A 1 104 ? 62.535 28.962 10.709 1.00 25.77 104 GLY A N 1
ATOM 804 C CA . GLY A 1 104 ? 62.656 29.936 11.780 1.00 28.01 104 GLY A CA 1
ATOM 805 C C . GLY A 1 104 ? 63.350 29.342 12.997 1.00 30.03 104 GLY A C 1
ATOM 806 O O . GLY A 1 104 ? 63.253 28.140 13.249 1.00 30.27 104 GLY A O 1
ATOM 807 N N . ASP A 1 105 ? 64.054 30.174 13.758 1.00 32.16 105 ASP A N 1
ATOM 808 C CA . ASP A 1 105 ? 64.769 29.700 14.948 1.00 35.45 105 ASP A CA 1
ATOM 809 C C . ASP A 1 105 ? 63.916 29.052 16.029 1.00 36.11 105 ASP A C 1
ATOM 810 O O . ASP A 1 105 ? 64.411 28.236 16.811 1.00 35.96 105 ASP A O 1
ATOM 815 N N . ASN A 1 106 ? 62.644 29.421 16.083 1.00 37.13 106 ASN A N 1
ATOM 816 C CA . ASN A 1 106 ? 61.760 28.904 17.112 1.00 38.33 106 ASN A CA 1
ATOM 817 C C . ASN A 1 106 ? 60.620 28.044 16.577 1.00 37.73 106 ASN A C 1
ATOM 818 O O . ASN A 1 106 ? 59.999 27.312 17.336 1.00 38.43 106 ASN A O 1
ATOM 823 N N . SER A 1 107 ? 60.360 28.119 15.276 1.00 37.22 107 SER A N 1
ATOM 824 C CA . SER A 1 107 ? 59.269 27.359 14.674 1.00 36.49 107 SER A CA 1
ATOM 825 C C . SER A 1 107 ? 59.753 26.198 13.813 1.00 35.81 107 SER A C 1
ATOM 826 O O . SER A 1 107 ? 58.990 25.278 13.508 1.00 36.09 107 SER A O 1
ATOM 829 N N . GLY A 1 108 ? 61.021 26.237 13.427 1.00 35.47 108 GLY A N 1
ATOM 830 C CA . GLY A 1 108 ? 61.552 25.190 12.580 1.00 34.67 108 GLY A CA 1
ATOM 831 C C . GLY A 1 108 ? 61.117 25.511 11.166 1.00 34.48 108 GLY A C 1
ATOM 832 O O . GLY A 1 108 ? 61.057 26.685 10.790 1.00 33.75 108 GLY A O 1
ATOM 833 N N . GLU A 1 109 ? 60.802 24.486 10.381 1.00 34.47 109 GLU A N 1
ATOM 834 C CA . GLU A 1 109 ? 60.376 24.709 9.013 1.00 35.04 109 GLU A CA 1
ATOM 835 C C . GLU A 1 109 ? 59.063 25.464 8.975 1.00 33.94 109 GLU A C 1
ATOM 836 O O . GLU A 1 109 ? 58.065 25.004 9.516 1.00 34.67 109 GLU A O 1
ATOM 842 N N . LEU A 1 110 ? 59.072 26.631 8.340 1.00 31.80 110 LEU A N 1
ATOM 843 C CA . LEU A 1 110 ? 57.872 27.437 8.214 1.00 28.58 110 LEU A CA 1
ATOM 844 C C . LEU A 1 110 ? 57.297 27.144 6.845 1.00 28.59 110 LEU A C 1
ATOM 845 O O . LEU A 1 110 ? 56.081 27.127 6.660 1.00 27.51 110 LEU A O 1
ATOM 858 N N . PRO A 1 112 ? 58.776 24.447 3.843 1.00 26.75 112 PRO A N 1
ATOM 859 C CA . PRO A 1 112 ? 59.788 23.576 3.228 1.00 24.78 112 PRO A CA 1
ATOM 860 C C . PRO A 1 112 ? 60.074 23.785 1.745 1.00 22.54 112 PRO A C 1
ATOM 861 O O . PRO A 1 112 ? 61.171 23.493 1.283 1.00 23.74 112 PRO A O 1
ATOM 865 N N . ALA A 1 113 ? 59.098 24.282 0.996 1.00 20.83 113 ALA A N 1
ATOM 866 C CA . ALA A 1 113 ? 59.287 24.526 -0.430 1.00 19.04 113 ALA A CA 1
ATOM 867 C C . ALA A 1 113 ? 58.814 25.939 -0.764 1.00 18.92 113 ALA A C 1
ATOM 868 O O . ALA A 1 113 ? 57.670 26.158 -1.149 1.00 19.56 113 ALA A O 1
ATOM 870 N N . LEU A 1 114 ? 59.714 26.897 -0.613 1.00 18.78 114 LEU A N 1
ATOM 871 C CA . LEU A 1 114 ? 59.421 28.301 -0.861 1.00 17.63 114 LEU A CA 1
ATOM 872 C C . LEU A 1 114 ? 59.590 28.665 -2.332 1.00 18.04 114 LEU A C 1
ATOM 873 O O . LEU A 1 114 ? 60.698 28.674 -2.840 1.00 19.83 114 LEU A O 1
ATOM 878 N N . SER A 1 115 ? 58.499 28.983 -3.016 1.00 18.94 115 SER A N 1
ATOM 879 C CA . SER A 1 115 ? 58.576 29.321 -4.438 1.00 19.12 115 SER A CA 1
ATOM 880 C C . SER A 1 115 ? 58.852 30.786 -4.692 1.00 19.32 115 SER A C 1
ATOM 881 O O . SER A 1 115 ? 58.794 31.605 -3.787 1.00 21.30 115 SER A O 1
ATOM 884 N N . ILE A 1 116 ? 59.141 31.118 -5.940 1.00 20.47 116 ILE A N 1
ATOM 885 C CA . ILE A 1 116 ? 59.413 32.498 -6.303 1.00 21.59 116 ILE A CA 1
ATOM 886 C C . ILE A 1 116 ? 58.532 32.938 -7.464 1.00 21.93 116 ILE A C 1
ATOM 887 O O . ILE A 1 116 ? 58.484 32.281 -8.494 1.00 21.85 116 ILE A O 1
ATOM 892 N N . GLN A 1 117 ? 57.851 34.061 -7.301 1.00 23.63 117 GLN A N 1
ATOM 893 C CA . GLN A 1 117 ? 56.982 34.559 -8.350 1.00 25.90 117 GLN A CA 1
ATOM 894 C C . GLN A 1 117 ? 57.425 35.916 -8.875 1.00 24.59 117 GLN A C 1
ATOM 895 O O . GLN A 1 117 ? 57.557 36.870 -8.110 1.00 24.38 117 GLN A O 1
ATOM 901 N N . ASP A 1 118 ? 57.645 35.992 -10.183 1.00 23.95 118 ASP A N 1
ATOM 902 C CA . ASP A 1 118 ? 58.061 37.234 -10.815 1.00 24.12 118 ASP A CA 1
ATOM 903 C C . ASP A 1 118 ? 56.852 37.965 -11.371 1.00 25.17 118 ASP A C 1
ATOM 904 O O . ASP A 1 118 ? 56.320 37.587 -12.415 1.00 24.45 118 ASP A O 1
ATOM 909 N N . PHE A 1 119 ? 56.424 39.011 -10.669 1.00 26.14 119 PHE A N 1
ATOM 910 C CA . PHE A 1 119 ? 55.284 39.803 -11.104 1.00 28.27 119 PHE A CA 1
ATOM 911 C C . PHE A 1 119 ? 55.739 41.161 -11.636 1.00 28.75 119 PHE A C 1
ATOM 912 O O . PHE A 1 119 ? 54.948 42.108 -11.701 1.00 28.70 119 PHE A O 1
ATOM 920 N N . ARG A 1 120 ? 57.012 41.269 -12.002 1.00 29.23 120 ARG A N 1
ATOM 921 C CA . ARG A 1 120 ? 57.520 42.527 -12.533 1.00 30.67 120 ARG A CA 1
ATOM 922 C C . ARG A 1 120 ? 56.944 42.788 -13.911 1.00 34.23 120 ARG A C 1
ATOM 923 O O . ARG A 1 120 ? 56.774 41.864 -14.718 1.00 33.65 120 ARG A O 1
ATOM 931 N N . GLU A 1 121 ? 56.639 44.053 -14.180 1.00 38.23 121 GLU A N 1
ATOM 932 C CA . GLU A 1 121 ? 56.107 44.420 -15.479 1.00 42.12 121 GLU A CA 1
ATOM 933 C C . GLU A 1 121 ? 57.291 44.503 -16.450 1.00 43.23 121 GLU A C 1
ATOM 934 O O . GLU A 1 121 ? 57.136 44.046 -17.610 1.00 44.07 121 GLU A O 1
#

Sequence (114 aa):
LKITVTDDAAKKLQRYTDDSNAVLLLDFDDGVGALSKVGVCSLNSDFRILVVSKDDYKKDYNEVIDSNIGKFYYKGYSKYDDNKISLNTNNSLLRLTGDNSGELPALSIQDFRE

CATH classification: 2.60.300.12